Protein AF-A0A9N9K1Z2-F1 (afdb_monomer_lite)

Structure (mmCIF, N/CA/C/O backbone):
data_AF-A0A9N9K1Z2-F1
#
_entry.id   AF-A0A9N9K1Z2-F1
#
loop_
_atom_site.group_PDB
_atom_site.id
_atom_site.type_symbol
_atom_site.label_atom_id
_atom_site.label_alt_id
_atom_site.label_comp_id
_atom_site.label_asym_id
_atom_site.label_entity_id
_atom_site.label_seq_id
_atom_site.pdbx_PDB_ins_code
_atom_site.Cartn_x
_atom_site.Cartn_y
_atom_site.Cartn_z
_atom_site.occupancy
_atom_site.B_iso_or_equiv
_atom_site.auth_seq_id
_atom_site.auth_comp_id
_atom_site.auth_asym_id
_atom_site.auth_atom_id
_atom_site.pdbx_PDB_model_num
ATOM 1 N N . ALA A 1 1 ? -32.985 -27.090 -16.280 1.00 47.75 1 ALA A N 1
ATOM 2 C CA . ALA A 1 1 ? -31.608 -26.896 -15.787 1.00 47.75 1 ALA A CA 1
ATOM 3 C C . ALA A 1 1 ? -30.986 -25.733 -16.549 1.00 47.75 1 ALA A C 1
ATOM 5 O O . ALA A 1 1 ? -30.888 -25.830 -17.760 1.00 47.75 1 ALA A O 1
ATOM 6 N N . LEU A 1 2 ? -30.654 -24.627 -15.875 1.00 39.84 2 LEU A N 1
ATOM 7 C CA . LEU A 1 2 ? -29.981 -23.457 -16.466 1.00 39.84 2 LEU A CA 1
ATOM 8 C C . LEU A 1 2 ? -28.991 -22.876 -15.443 1.00 39.84 2 LEU A C 1
ATOM 10 O O . LEU A 1 2 ? -29.049 -21.709 -15.075 1.00 39.84 2 LEU A O 1
ATOM 14 N N . LEU A 1 3 ? -28.119 -23.741 -14.924 1.00 52.19 3 LEU A N 1
ATOM 15 C CA . LEU A 1 3 ? -27.112 -23.407 -13.910 1.00 52.19 3 LEU A CA 1
ATOM 16 C C . LEU A 1 3 ? -25.747 -23.067 -14.545 1.00 52.19 3 LEU A C 1
ATOM 18 O O . LEU A 1 3 ? -24.727 -23.096 -13.867 1.00 52.19 3 LEU A O 1
ATOM 22 N N . GLU A 1 4 ? -25.712 -22.754 -15.846 1.00 48.59 4 GLU A N 1
ATOM 23 C CA . GLU A 1 4 ? -24.462 -22.720 -16.624 1.00 48.59 4 GLU A CA 1
ATOM 24 C C . GLU A 1 4 ? -24.029 -21.321 -17.108 1.00 48.59 4 GLU A C 1
ATOM 26 O O . GLU A 1 4 ? -22.898 -21.153 -17.549 1.00 48.59 4 GLU A O 1
ATOM 31 N N . SER A 1 5 ? -24.851 -20.273 -16.961 1.00 48.00 5 SER A N 1
ATOM 32 C CA . SER A 1 5 ? -24.510 -18.921 -17.455 1.00 48.00 5 SER A CA 1
ATOM 33 C C . SER A 1 5 ? -23.972 -17.941 -16.400 1.00 48.00 5 SER A C 1
ATOM 35 O O . SER A 1 5 ? -23.620 -16.811 -16.732 1.00 48.00 5 SER A O 1
ATOM 37 N N . LEU A 1 6 ? -23.821 -18.353 -15.136 1.00 44.78 6 LEU A N 1
ATOM 38 C CA . LEU A 1 6 ? -23.265 -17.513 -14.057 1.00 44.78 6 LEU A CA 1
ATOM 39 C C . LEU A 1 6 ? -21.738 -17.642 -13.897 1.00 44.78 6 LEU A C 1
ATOM 41 O O . LEU A 1 6 ? -21.186 -17.379 -12.830 1.00 44.78 6 LEU A O 1
ATOM 45 N N . LYS A 1 7 ? -21.023 -18.041 -14.951 1.00 48.66 7 LYS A N 1
ATOM 46 C CA . LYS A 1 7 ? -19.579 -18.297 -14.908 1.00 48.66 7 LYS A CA 1
ATOM 47 C C . LYS A 1 7 ? -18.825 -17.333 -15.824 1.00 48.66 7 LYS A C 1
ATOM 49 O O . LYS A 1 7 ? -18.362 -17.759 -16.863 1.00 48.66 7 LYS A O 1
ATOM 54 N N . VAL A 1 8 ? -18.753 -16.046 -15.448 1.00 45.12 8 VAL A N 1
ATOM 55 C CA . VAL A 1 8 ? -17.712 -15.028 -15.801 1.00 45.12 8 VAL A CA 1
ATOM 56 C C . VAL A 1 8 ? -18.070 -13.683 -15.122 1.00 45.12 8 VAL A C 1
ATOM 58 O O . VAL A 1 8 ? -18.034 -12.603 -15.687 1.00 45.12 8 VAL A O 1
ATOM 61 N N . ASN A 1 9 ? -18.445 -13.717 -13.842 1.00 43.91 9 ASN A N 1
ATOM 62 C CA . ASN A 1 9 ? -18.451 -12.511 -12.997 1.00 43.91 9 ASN A CA 1
ATOM 63 C C . ASN A 1 9 ? -17.665 -12.741 -11.706 1.00 43.91 9 ASN A C 1
ATOM 65 O O . ASN A 1 9 ? -17.913 -12.109 -10.686 1.00 43.91 9 ASN A O 1
ATOM 69 N N . GLN A 1 10 ? -16.632 -13.585 -11.774 1.00 46.53 10 GLN A N 1
ATOM 70 C CA . GLN A 1 10 ? -15.523 -13.515 -10.828 1.00 46.53 10 GLN A CA 1
ATOM 71 C C . GLN A 1 10 ? -14.661 -12.287 -11.166 1.00 46.53 10 GLN A C 1
ATOM 73 O O . GLN A 1 10 ? -13.465 -12.391 -11.417 1.00 46.53 10 GLN A O 1
ATOM 78 N N . LYS A 1 11 ? -15.262 -11.088 -11.156 1.00 48.69 11 LYS A N 1
ATOM 79 C CA . LYS A 1 11 ? -14.544 -9.914 -10.662 1.00 48.69 11 LYS A CA 1
ATOM 80 C C . LYS A 1 11 ? -14.366 -10.199 -9.182 1.00 48.69 11 LYS A C 1
ATOM 82 O O . LYS A 1 11 ? -15.163 -9.745 -8.364 1.00 48.69 11 LYS A O 1
ATOM 87 N N . ASP A 1 12 ? -13.394 -11.058 -8.876 1.00 49.00 12 ASP A N 1
ATOM 88 C CA . ASP A 1 12 ? -12.917 -11.257 -7.521 1.00 49.00 12 ASP A CA 1
ATOM 89 C C . ASP A 1 12 ? -12.791 -9.860 -6.939 1.00 49.00 12 ASP A C 1
ATOM 91 O O . ASP A 1 12 ? -12.221 -8.984 -7.600 1.00 49.00 12 ASP A O 1
ATOM 95 N N . LEU A 1 13 ? -13.478 -9.634 -5.820 1.00 49.66 13 LEU A N 1
ATOM 96 C CA . LEU A 1 13 ? -13.613 -8.364 -5.123 1.00 49.66 13 LEU A CA 1
ATOM 97 C C . LEU A 1 13 ? -12.212 -7.837 -4.805 1.00 49.66 13 LEU A C 1
ATOM 99 O O . LEU A 1 13 ? -11.723 -7.938 -3.681 1.00 49.66 13 LEU A O 1
ATOM 103 N N . THR A 1 14 ? -11.545 -7.277 -5.810 1.00 55.91 14 THR A N 1
ATOM 104 C CA . THR A 1 14 ? -10.238 -6.658 -5.712 1.00 55.91 14 THR A CA 1
ATOM 105 C C . THR A 1 14 ? -10.545 -5.360 -5.016 1.00 55.91 14 THR A C 1
ATOM 107 O O . THR A 1 14 ? -10.914 -4.355 -5.626 1.00 55.91 14 THR A O 1
ATOM 110 N N . LYS A 1 15 ? -10.562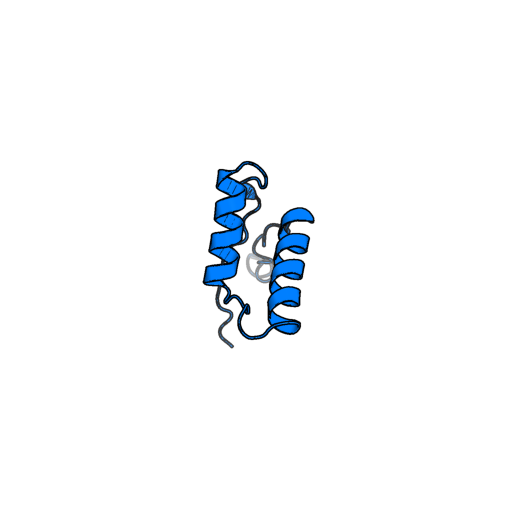 -5.463 -3.689 1.00 63.19 15 LYS A N 1
ATOM 111 C CA . LYS A 1 15 ? -10.950 -4.417 -2.764 1.00 63.19 15 LYS A CA 1
ATOM 112 C C . LYS A 1 15 ? -10.309 -3.126 -3.239 1.00 63.19 15 LYS A C 1
ATOM 114 O O . LYS A 1 15 ? -9.092 -3.058 -3.423 1.00 63.19 15 LYS A O 1
ATOM 119 N N . ARG A 1 16 ? -11.154 -2.144 -3.555 1.00 69.62 16 ARG A N 1
ATOM 120 C CA . ARG A 1 16 ? -10.719 -0.924 -4.229 1.00 69.62 16 ARG A CA 1
ATOM 121 C C . ARG A 1 16 ? -9.622 -0.277 -3.389 1.00 69.62 16 ARG A C 1
ATOM 123 O O . ARG A 1 16 ? -9.866 0.096 -2.245 1.00 69.62 16 ARG A O 1
ATOM 130 N N . ILE A 1 17 ? -8.423 -0.145 -3.958 1.00 79.25 17 ILE A N 1
ATOM 131 C CA . ILE A 1 17 ? -7.303 0.511 -3.279 1.00 79.25 17 ILE A CA 1
ATOM 132 C C . ILE A 1 17 ? -7.731 1.940 -2.937 1.00 79.25 17 ILE A C 1
ATOM 134 O O . ILE A 1 17 ? -8.206 2.685 -3.802 1.00 79.25 17 ILE A O 1
ATOM 138 N N . THR A 1 18 ? -7.568 2.333 -1.676 1.00 85.31 18 THR A N 1
ATOM 139 C CA . THR A 1 18 ? -7.936 3.682 -1.244 1.00 85.31 18 THR A CA 1
ATOM 140 C C . THR A 1 18 ? -7.019 4.732 -1.856 1.00 85.31 18 THR A 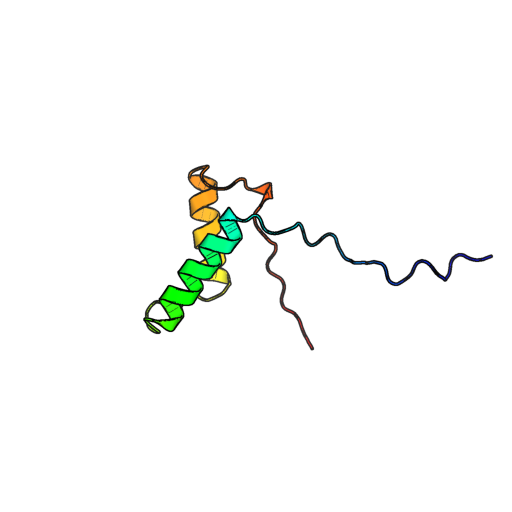C 1
ATOM 142 O O . THR A 1 18 ? -5.864 4.474 -2.203 1.00 85.31 18 THR A O 1
ATOM 145 N N . LYS A 1 19 ? -7.514 5.971 -1.948 1.00 86.75 19 LYS A N 1
ATOM 146 C CA . LYS A 1 19 ? -6.735 7.103 -2.474 1.00 86.75 19 LYS A CA 1
ATOM 147 C C . LYS A 1 19 ? -5.413 7.299 -1.718 1.00 86.75 19 LYS A C 1
ATOM 149 O O . LYS A 1 19 ? -4.413 7.652 -2.337 1.00 86.75 19 LYS A O 1
ATOM 154 N N . GLN A 1 20 ? -5.404 7.031 -0.411 1.00 86.50 20 GLN A N 1
ATOM 155 C CA . GLN A 1 20 ? -4.221 7.150 0.445 1.00 86.50 20 GLN A CA 1
ATOM 156 C C . GLN A 1 20 ? -3.145 6.123 0.079 1.00 86.50 20 GLN A C 1
ATOM 158 O O . GLN A 1 20 ? -2.004 6.492 -0.198 1.00 86.50 20 GLN A O 1
ATOM 163 N N . VAL A 1 21 ? -3.528 4.847 -0.011 1.00 86.62 21 VAL A N 1
ATOM 164 C CA . VAL A 1 21 ? -2.618 3.755 -0.380 1.00 86.62 21 VAL A CA 1
ATOM 165 C C . VAL A 1 21 ? -2.123 3.921 -1.820 1.00 86.62 21 VAL A C 1
ATOM 167 O O . VAL A 1 21 ? -0.936 3.763 -2.091 1.00 86.62 21 VAL A O 1
ATOM 170 N N . LYS A 1 22 ? -2.997 4.346 -2.743 1.00 88.94 22 LYS A N 1
ATOM 171 C CA . LYS A 1 22 ? -2.603 4.658 -4.124 1.00 88.94 22 LYS A CA 1
ATOM 172 C C . LYS A 1 22 ? -1.549 5.766 -4.176 1.00 88.94 22 LYS A C 1
ATOM 174 O O . LYS A 1 22 ? -0.525 5.591 -4.826 1.00 88.94 22 LYS A O 1
ATOM 179 N N . LYS A 1 23 ? -1.779 6.886 -3.475 1.00 91.06 23 LYS A N 1
ATOM 180 C CA . LYS A 1 23 ? -0.828 8.009 -3.417 1.00 91.06 23 LYS A CA 1
ATOM 181 C C . LYS A 1 23 ? 0.534 7.544 -2.906 1.00 91.06 23 LYS A C 1
ATOM 183 O O . LYS A 1 23 ? 1.554 7.931 -3.463 1.00 91.06 23 LYS A O 1
ATOM 188 N N . LEU A 1 24 ? 0.539 6.682 -1.892 1.00 91.25 24 LEU A N 1
ATOM 189 C CA . LEU A 1 24 ? 1.760 6.128 -1.329 1.00 91.25 24 LEU A CA 1
ATOM 190 C C . LEU A 1 24 ? 2.564 5.308 -2.341 1.00 91.25 24 LEU A C 1
ATOM 192 O O . LEU A 1 24 ? 3.751 5.572 -2.525 1.00 91.25 24 LEU A O 1
ATOM 196 N N . PHE A 1 25 ? 1.920 4.359 -3.024 1.00 91.12 25 PHE A N 1
ATOM 197 C CA . PHE A 1 25 ? 2.595 3.570 -4.053 1.00 91.12 25 PHE A CA 1
ATOM 198 C C . PHE A 1 25 ? 3.112 4.438 -5.192 1.00 91.12 25 PHE A C 1
ATOM 200 O O . PHE A 1 25 ? 4.227 4.226 -5.657 1.00 91.12 25 PHE A O 1
ATOM 207 N N . THR A 1 26 ? 2.341 5.444 -5.610 1.00 92.75 26 THR A N 1
ATOM 208 C CA . THR A 1 26 ? 2.783 6.403 -6.625 1.00 92.75 26 THR A CA 1
ATOM 209 C C . THR A 1 26 ? 4.037 7.152 -6.178 1.00 92.75 26 THR A C 1
ATOM 211 O O . THR A 1 26 ? 4.977 7.269 -6.956 1.00 92.75 26 THR A O 1
ATOM 214 N N . THR A 1 27 ? 4.103 7.611 -4.924 1.00 93.81 27 THR A N 1
ATOM 215 C CA . THR A 1 27 ? 5.307 8.259 -4.385 1.00 93.81 27 THR A CA 1
ATOM 216 C C . THR A 1 27 ? 6.512 7.317 -4.396 1.00 93.81 27 THR A C 1
ATOM 218 O O . THR A 1 27 ? 7.567 7.702 -4.890 1.00 93.81 27 THR A O 1
ATOM 221 N N . MET A 1 28 ? 6.364 6.079 -3.916 1.00 93.06 28 MET A N 1
ATOM 222 C CA . MET A 1 28 ? 7.445 5.079 -3.920 1.00 93.06 28 MET A CA 1
ATOM 223 C C . MET A 1 28 ? 7.925 4.752 -5.334 1.00 93.06 28 MET A C 1
ATOM 225 O O . MET A 1 28 ? 9.125 4.639 -5.579 1.00 93.06 28 MET A O 1
ATOM 229 N N . PHE A 1 29 ? 6.986 4.640 -6.273 1.00 92.94 29 PHE A N 1
ATOM 230 C CA . PHE A 1 29 ? 7.291 4.411 -7.675 1.00 92.94 29 PHE A CA 1
ATOM 231 C C . PHE A 1 29 ? 8.092 5.578 -8.255 1.00 92.94 29 PHE A C 1
ATOM 233 O O . PHE A 1 29 ? 9.171 5.359 -8.794 1.00 92.94 29 PHE A O 1
ATOM 240 N N . HIS A 1 30 ? 7.631 6.820 -8.072 1.00 95.38 30 HIS A N 1
ATOM 241 C CA . HIS A 1 30 ? 8.354 8.001 -8.547 1.00 95.38 30 HIS A CA 1
ATOM 242 C C . HIS A 1 30 ? 9.749 8.130 -7.928 1.00 95.38 30 HIS A C 1
ATOM 244 O O . HIS A 1 30 ? 10.682 8.462 -8.649 1.00 95.38 30 HIS A O 1
ATOM 250 N N . ILE A 1 31 ? 9.927 7.806 -6.642 1.00 94.38 31 ILE A N 1
ATOM 251 C CA . ILE A 1 31 ? 11.255 7.775 -6.006 1.00 94.38 31 ILE A CA 1
ATOM 252 C C . ILE A 1 31 ? 12.187 6.812 -6.750 1.00 94.38 31 ILE A C 1
ATOM 254 O O . ILE A 1 31 ? 13.317 7.181 -7.056 1.00 94.38 31 ILE A O 1
ATOM 258 N N . GLY A 1 32 ? 11.707 5.612 -7.087 1.00 92.88 32 GLY A N 1
ATOM 259 C CA . GLY A 1 32 ? 12.485 4.626 -7.837 1.00 92.88 32 GLY A CA 1
ATOM 260 C C . GLY A 1 32 ? 12.765 5.011 -9.294 1.00 92.88 32 GLY A C 1
ATOM 261 O O . GLY A 1 32 ? 13.772 4.573 -9.846 1.00 92.88 32 GLY A O 1
ATOM 262 N N . ILE A 1 33 ? 11.897 5.819 -9.913 1.00 93.00 33 ILE A N 1
ATOM 263 C CA . ILE A 1 33 ? 12.112 6.368 -11.262 1.00 93.00 33 ILE A CA 1
ATOM 264 C C . ILE A 1 33 ? 13.147 7.497 -11.231 1.00 93.00 33 ILE A C 1
ATOM 266 O O . ILE A 1 33 ? 14.063 7.500 -12.048 1.00 93.00 33 ILE A O 1
ATOM 270 N N . THR A 1 34 ? 13.042 8.424 -10.275 1.00 95.44 34 THR A N 1
ATOM 271 C CA . THR A 1 34 ? 13.987 9.542 -10.122 1.00 95.44 34 THR A CA 1
ATOM 272 C C . THR A 1 34 ? 15.354 9.067 -9.630 1.00 95.44 34 THR A C 1
ATOM 274 O O . THR A 1 34 ? 16.380 9.617 -10.021 1.00 95.44 34 THR A O 1
ATOM 277 N N . ASN A 1 35 ? 15.390 8.045 -8.771 1.00 93.75 35 ASN A N 1
ATOM 278 C CA . ASN A 1 35 ? 16.616 7.464 -8.246 1.00 93.75 35 ASN A CA 1
ATOM 279 C C . ASN A 1 35 ? 16.525 5.935 -8.221 1.00 93.75 35 ASN A C 1
ATOM 281 O O . ASN A 1 35 ? 15.949 5.332 -7.312 1.00 93.75 35 ASN A O 1
ATOM 285 N N . SER A 1 36 ? 17.180 5.301 -9.192 1.00 91.88 36 SER A N 1
ATOM 286 C CA . SER A 1 36 ? 17.194 3.845 -9.342 1.00 91.88 36 SER A CA 1
ATOM 287 C C . SER A 1 36 ? 17.773 3.103 -8.133 1.00 91.88 36 SER A C 1
ATOM 289 O O . SER A 1 36 ? 17.365 1.973 -7.874 1.00 91.88 36 SER A O 1
ATOM 291 N N . ARG A 1 37 ? 18.659 3.733 -7.344 1.00 93.19 37 ARG A N 1
ATOM 292 C CA . ARG A 1 37 ? 19.221 3.143 -6.112 1.00 93.19 37 ARG A CA 1
ATOM 293 C C . ARG A 1 37 ? 18.197 3.045 -4.983 1.00 93.19 37 ARG A C 1
ATOM 295 O O . ARG A 1 37 ? 18.375 2.245 -4.074 1.00 93.19 37 ARG A O 1
ATOM 302 N N . LEU A 1 38 ? 17.139 3.854 -5.038 1.00 92.81 38 LEU A N 1
ATOM 303 C CA . LEU A 1 38 ? 16.041 3.861 -4.069 1.00 92.81 38 LEU A CA 1
ATOM 304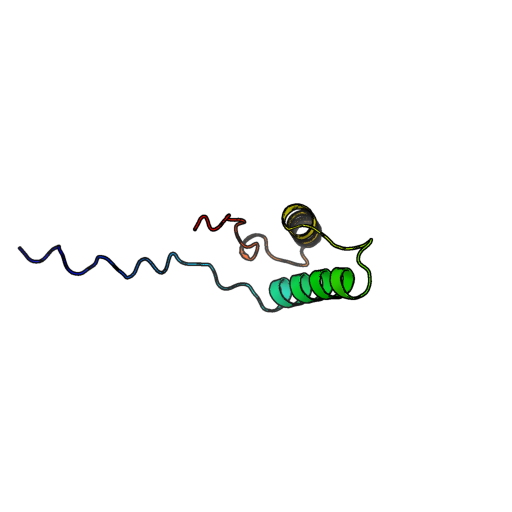 C C . LEU A 1 38 ? 14.817 3.081 -4.570 1.00 92.81 38 LEU A C 1
ATOM 306 O O . LEU A 1 38 ? 13.757 3.121 -3.945 1.00 92.81 38 LEU A O 1
ATOM 310 N N . LYS A 1 39 ? 14.933 2.385 -5.708 1.00 94.31 39 LYS A N 1
ATOM 311 C CA . LYS A 1 39 ? 13.834 1.619 -6.289 1.00 94.31 39 LYS A CA 1
ATOM 312 C C . LYS A 1 39 ? 13.428 0.477 -5.360 1.00 94.31 39 LYS A C 1
ATOM 314 O O . LYS A 1 39 ? 14.189 -0.456 -5.119 1.00 94.31 39 LYS A O 1
ATOM 319 N N . MET A 1 40 ? 12.187 0.532 -4.891 1.00 93.00 40 MET A N 1
ATOM 320 C CA . MET A 1 40 ? 11.591 -0.507 -4.057 1.00 93.00 40 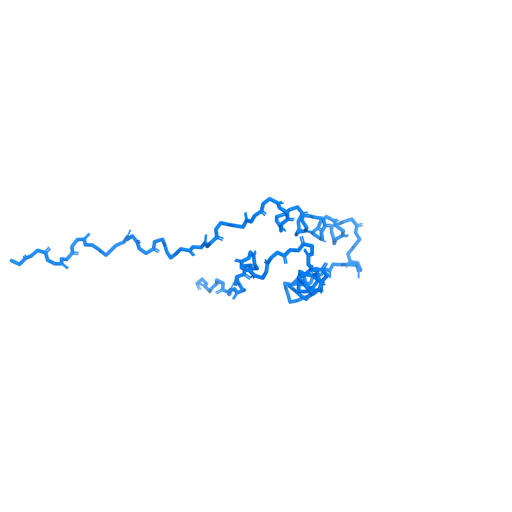MET A CA 1
ATOM 321 C C . MET A 1 40 ? 10.970 -1.598 -4.934 1.00 93.00 40 MET A C 1
ATOM 323 O O . MET A 1 40 ? 10.300 -1.307 -5.927 1.00 93.00 40 MET A O 1
ATOM 327 N N . ASN A 1 41 ? 11.176 -2.862 -4.565 1.00 90.88 41 ASN A N 1
ATOM 328 C CA . ASN A 1 41 ? 10.412 -3.972 -5.134 1.00 90.88 41 ASN A CA 1
ATOM 329 C C . ASN A 1 41 ? 9.031 -4.077 -4.455 1.00 90.88 41 ASN A C 1
ATOM 331 O O . ASN A 1 41 ? 8.771 -3.412 -3.452 1.00 90.88 41 ASN A O 1
ATOM 335 N N . VAL A 1 42 ? 8.149 -4.937 -4.971 1.00 87.38 42 VAL A N 1
ATOM 336 C CA . VAL A 1 42 ? 6.773 -5.067 -4.457 1.00 87.38 42 VAL A CA 1
ATOM 337 C C . VAL A 1 42 ? 6.713 -5.453 -2.971 1.00 87.38 42 VAL A C 1
ATOM 339 O O . VAL A 1 42 ? 5.842 -4.976 -2.246 1.00 87.38 42 VAL A O 1
ATOM 342 N N . ASN A 1 43 ? 7.659 -6.265 -2.495 1.00 89.88 43 ASN A N 1
ATOM 343 C CA . ASN A 1 43 ? 7.724 -6.698 -1.103 1.00 89.88 43 ASN A CA 1
ATOM 344 C C . ASN A 1 43 ? 8.182 -5.554 -0.186 1.00 89.88 43 ASN A C 1
ATOM 346 O O . ASN A 1 43 ? 7.608 -5.346 0.880 1.00 89.88 43 ASN A O 1
ATOM 350 N N . 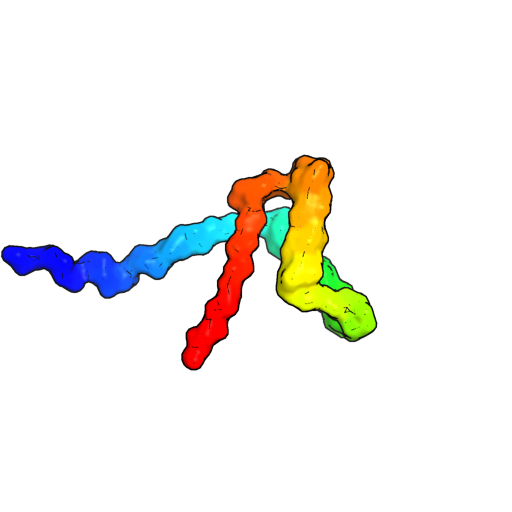GLU A 1 44 ? 9.166 -4.766 -0.624 1.00 91.56 44 GLU A N 1
ATOM 351 C CA . GLU A 1 44 ? 9.625 -3.570 0.090 1.00 91.56 44 GLU A CA 1
ATOM 352 C C . GLU A 1 44 ? 8.533 -2.492 0.133 1.00 91.56 44 GLU A C 1
ATOM 354 O O . GLU A 1 44 ? 8.242 -1.952 1.199 1.00 91.56 44 GLU A O 1
ATOM 359 N N . MET A 1 45 ? 7.835 -2.253 -0.985 1.00 90.94 45 MET A N 1
ATOM 360 C CA . MET A 1 45 ? 6.681 -1.345 -1.018 1.00 90.94 45 MET A CA 1
ATOM 361 C C . MET A 1 45 ? 5.583 -1.801 -0.047 1.00 90.94 45 MET A C 1
ATOM 363 O O . MET A 1 45 ? 4.998 -0.984 0.661 1.00 90.94 45 MET A O 1
ATOM 367 N N . HIS A 1 46 ? 5.315 -3.107 0.032 1.00 89.50 46 HIS A N 1
ATOM 368 C CA . HIS A 1 46 ? 4.324 -3.653 0.955 1.00 89.50 46 HIS A CA 1
ATOM 369 C C . HIS A 1 46 ? 4.734 -3.500 2.428 1.00 89.50 46 HIS A C 1
ATOM 371 O O . HIS A 1 46 ? 3.905 -3.124 3.257 1.00 89.50 46 HIS A O 1
ATOM 377 N N . LYS A 1 47 ? 6.012 -3.711 2.771 1.00 91.12 47 LYS A N 1
ATOM 378 C CA . LYS A 1 47 ? 6.526 -3.457 4.129 1.00 91.12 47 LYS A CA 1
ATOM 379 C C . LYS A 1 47 ? 6.342 -2.001 4.550 1.00 91.12 47 LYS A C 1
ATOM 381 O O . LYS A 1 47 ? 5.969 -1.736 5.690 1.00 91.12 47 LYS A O 1
ATOM 386 N N . GLU A 1 48 ? 6.561 -1.056 3.643 1.00 90.44 48 GLU A N 1
ATOM 387 C CA . GLU A 1 48 ? 6.360 0.363 3.939 1.00 90.44 48 GLU A CA 1
ATOM 388 C C . GLU A 1 48 ? 4.878 0.711 4.161 1.00 90.44 48 GLU A C 1
ATOM 390 O O . GLU A 1 48 ? 4.555 1.517 5.035 1.00 90.44 48 GLU A O 1
ATOM 395 N N . VAL A 1 49 ? 3.958 0.066 3.432 1.00 89.31 49 VAL A N 1
ATOM 396 C CA . VAL A 1 49 ? 2.514 0.164 3.715 1.00 89.31 49 VAL A CA 1
ATOM 397 C C . VAL A 1 49 ? 2.203 -0.393 5.106 1.00 89.31 49 VAL A C 1
ATOM 399 O O . VAL A 1 49 ? 1.495 0.257 5.872 1.00 89.31 49 VAL A O 1
ATOM 402 N N . LEU A 1 50 ? 2.766 -1.552 5.467 1.00 89.50 50 LEU A N 1
ATOM 403 C CA . LEU A 1 50 ? 2.572 -2.164 6.786 1.00 89.50 50 LEU A CA 1
ATOM 404 C C . LEU A 1 50 ? 3.068 -1.265 7.924 1.00 89.50 50 LEU A C 1
ATOM 406 O O . LEU A 1 50 ? 2.366 -1.115 8.920 1.00 89.50 50 LEU A O 1
ATOM 410 N N . LYS A 1 51 ? 4.218 -0.598 7.766 1.00 90.81 51 LYS A N 1
ATOM 411 C CA . LYS A 1 51 ? 4.710 0.371 8.762 1.00 90.81 51 LYS A CA 1
ATOM 412 C C . LYS A 1 51 ? 3.718 1.506 9.009 1.00 90.81 51 LYS A C 1
ATOM 414 O O . LYS A 1 51 ? 3.574 1.947 10.143 1.00 90.81 51 LYS A O 1
ATOM 419 N N . LYS A 1 52 ? 3.033 1.980 7.968 1.00 87.75 52 LYS A N 1
ATOM 420 C CA . LYS A 1 52 ? 2.014 3.035 8.096 1.00 87.75 52 LYS A CA 1
ATOM 421 C C . LYS A 1 52 ? 0.715 2.540 8.712 1.00 87.75 52 LYS A C 1
ATOM 423 O O . LYS A 1 52 ? 0.019 3.307 9.363 1.00 87.75 52 LYS A O 1
ATOM 428 N N . VAL A 1 53 ? 0.418 1.253 8.564 1.00 87.12 53 VAL A N 1
ATOM 429 C CA . VAL A 1 53 ? -0.687 0.606 9.279 1.00 87.12 53 VAL A CA 1
ATOM 430 C C . VAL A 1 53 ? -0.376 0.514 10.769 1.00 87.12 53 VAL A C 1
ATOM 432 O O . VAL A 1 53 ? -1.230 0.837 11.585 1.00 87.12 53 VAL A O 1
ATOM 435 N N . SER A 1 54 ? 0.859 0.155 11.135 1.00 85.62 54 SER A N 1
ATOM 436 C CA . SER A 1 54 ? 1.310 0.153 12.534 1.00 85.62 54 SER A CA 1
ATOM 437 C C . SER A 1 54 ? 1.280 1.536 13.188 1.00 85.62 54 SER A C 1
ATOM 439 O O . SER A 1 54 ? 1.206 1.621 14.406 1.00 85.62 54 SER A O 1
ATOM 441 N N . LYS A 1 55 ? 1.340 2.607 12.391 1.00 88.88 55 LYS A N 1
ATOM 442 C CA . LYS A 1 55 ? 1.213 4.001 12.840 1.00 88.88 55 LYS A CA 1
ATOM 443 C C . LYS A 1 55 ? -0.227 4.529 12.796 1.00 88.88 55 LYS A C 1
ATOM 445 O O . LYS A 1 55 ? -0.426 5.725 12.956 1.00 88.88 55 LYS A O 1
ATOM 450 N N . GLU A 1 56 ? -1.200 3.667 12.497 1.00 83.69 56 GLU A N 1
ATOM 451 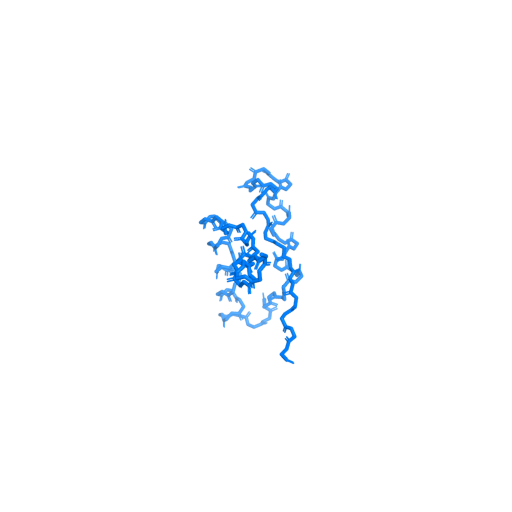C CA . GLU A 1 56 ? -2.621 4.011 12.323 1.00 83.69 56 GLU A CA 1
ATOM 452 C C . GLU A 1 56 ? -2.903 5.055 11.219 1.00 83.69 56 GLU A C 1
ATOM 454 O O . GLU A 1 56 ? -4.024 5.533 11.071 1.00 83.69 56 GLU A O 1
ATOM 459 N N . GLU A 1 57 ? -1.923 5.353 10.357 1.00 85.50 57 GLU A N 1
ATOM 460 C CA . GLU A 1 57 ? -2.092 6.244 9.199 1.00 85.50 57 GLU A CA 1
ATOM 461 C C . GLU A 1 57 ? -2.926 5.576 8.089 1.00 85.50 57 GLU A C 1
ATOM 463 O O . GLU A 1 57 ? -3.511 6.241 7.232 1.00 85.50 57 GLU A O 1
ATOM 468 N N . ILE A 1 58 ? -2.958 4.239 8.069 1.00 85.50 58 ILE A N 1
ATOM 469 C CA . ILE A 1 58 ? -3.680 3.428 7.085 1.00 85.50 58 ILE A CA 1
ATOM 470 C C . ILE A 1 58 ? -4.407 2.299 7.816 1.00 85.50 58 ILE A C 1
ATOM 472 O O . ILE A 1 58 ? -3.786 1.504 8.513 1.00 85.50 58 ILE A O 1
ATOM 476 N N . PHE A 1 59 ? -5.715 2.150 7.600 1.00 83.56 59 PHE A N 1
ATOM 477 C CA . PHE A 1 59 ? -6.422 0.984 8.136 1.00 83.56 59 PHE A CA 1
ATOM 478 C C . PHE A 1 59 ? -5.928 -0.303 7.476 1.00 83.56 59 PHE A C 1
ATOM 480 O O . PHE A 1 59 ? -5.835 -0.387 6.249 1.00 83.56 59 PHE A O 1
ATOM 487 N N . LYS A 1 60 ? -5.710 -1.336 8.293 1.00 79.75 60 LYS A N 1
ATOM 488 C CA . LYS A 1 60 ? -5.294 -2.679 7.859 1.00 79.75 60 LYS A CA 1
ATOM 489 C C . LYS A 1 60 ? -6.175 -3.253 6.745 1.00 79.75 60 LYS A C 1
ATOM 491 O O . LYS A 1 60 ? -5.696 -3.947 5.856 1.00 79.75 60 LYS A O 1
ATOM 496 N N . ASP A 1 61 ? -7.453 -2.900 6.768 1.00 80.88 61 ASP A N 1
ATOM 497 C CA . ASP A 1 61 ? -8.460 -3.353 5.815 1.00 80.88 61 ASP A CA 1
ATOM 498 C C . ASP A 1 61 ? -8.250 -2.815 4.383 1.00 80.88 61 ASP A C 1
ATOM 500 O O . ASP A 1 61 ? -8.795 -3.365 3.424 1.00 80.88 61 ASP A O 1
ATOM 504 N N . ASN A 1 62 ? -7.427 -1.768 4.245 1.00 79.94 62 ASN A N 1
ATOM 505 C CA . ASN A 1 62 ? -7.076 -1.110 2.987 1.00 79.94 62 ASN A CA 1
ATOM 506 C C . ASN A 1 62 ? -5.756 -1.602 2.378 1.00 79.94 62 ASN A C 1
ATOM 508 O O . ASN A 1 62 ? -5.334 -1.067 1.350 1.00 79.94 62 ASN A O 1
ATOM 512 N N . ILE A 1 63 ? -5.086 -2.579 2.998 1.00 82.06 63 ILE A N 1
ATOM 513 C CA . ILE A 1 63 ? -3.858 -3.160 2.452 1.00 82.06 63 ILE A CA 1
ATOM 514 C C . ILE A 1 63 ? -4.235 -4.088 1.288 1.00 82.06 63 ILE A C 1
ATOM 516 O O . ILE A 1 63 ? -4.977 -5.054 1.491 1.00 82.06 63 ILE A O 1
ATOM 520 N N . PRO A 1 64 ? -3.745 -3.832 0.064 1.00 79.88 64 PRO A N 1
ATOM 521 C CA . PRO A 1 64 ? -3.995 -4.722 -1.055 1.00 79.88 64 PRO A CA 1
ATOM 522 C C . PRO A 1 64 ? -3.202 -6.019 -0.910 1.00 79.88 64 PRO A C 1
ATOM 524 O O . PRO A 1 64 ? -2.061 -6.024 -0.448 1.00 79.88 64 PRO A O 1
ATOM 527 N N . LYS A 1 65 ? -3.804 -7.120 -1.362 1.00 81.62 65 LYS A N 1
ATOM 528 C CA . LYS A 1 65 ? -3.115 -8.406 -1.474 1.00 81.62 65 LYS A CA 1
ATOM 529 C C . LYS A 1 65 ? -2.033 -8.320 -2.553 1.00 81.62 65 LYS A C 1
ATOM 531 O O . LYS A 1 65 ? -2.267 -7.757 -3.621 1.00 81.62 65 LYS A O 1
ATOM 536 N N . ILE A 1 66 ? -0.874 -8.915 -2.284 1.00 80.12 66 ILE A N 1
ATOM 537 C CA . ILE A 1 66 ? 0.142 -9.154 -3.311 1.00 80.12 66 ILE A CA 1
ATOM 538 C C . ILE A 1 66 ? -0.253 -10.425 -4.058 1.00 80.12 66 ILE A C 1
ATOM 540 O O . ILE A 1 66 ? -0.534 -11.455 -3.446 1.00 80.12 66 ILE A O 1
ATOM 544 N N . SER A 1 67 ? -0.287 -10.368 -5.381 1.00 76.12 67 SER A N 1
ATOM 545 C CA . SER A 1 67 ? -0.474 -11.546 -6.221 1.00 76.12 67 SER A CA 1
ATOM 546 C C . SER A 1 67 ? 0.371 -11.396 -7.475 1.00 76.12 67 SER A C 1
ATOM 548 O O . SER A 1 67 ? 0.484 -10.301 -8.027 1.00 76.12 67 SER A O 1
ATOM 550 N N . THR A 1 68 ? 0.990 -12.494 -7.891 1.00 77.94 68 THR A N 1
ATOM 551 C CA . THR A 1 68 ? 1.742 -12.564 -9.142 1.00 77.94 68 THR A CA 1
ATOM 552 C C . THR A 1 68 ? 0.768 -12.936 -10.245 1.00 77.94 68 THR A C 1
ATOM 554 O O . THR A 1 68 ? 0.035 -13.913 -10.109 1.00 77.94 68 THR A O 1
ATOM 557 N N . ILE A 1 69 ? 0.743 -12.159 -11.324 1.00 77.81 69 ILE A N 1
ATOM 558 C CA . ILE A 1 69 ? -0.010 -12.526 -12.522 1.00 77.81 69 ILE A CA 1
ATOM 559 C C . ILE A 1 69 ? 0.930 -13.374 -13.376 1.00 77.81 69 ILE A C 1
ATOM 561 O O . ILE A 1 69 ? 1.917 -12.859 -13.900 1.00 77.81 69 ILE A O 1
ATOM 565 N N . THR A 1 70 ? 0.660 -14.672 -13.459 1.00 73.62 70 THR A N 1
ATOM 566 C CA . THR A 1 70 ? 1.329 -15.569 -14.407 1.00 73.62 70 THR A CA 1
ATOM 567 C C . THR A 1 70 ? 0.580 -15.491 -15.738 1.00 73.62 70 THR A C 1
ATOM 569 O O . THR A 1 70 ? -0.650 -15.527 -15.730 1.00 73.62 70 THR A O 1
ATOM 572 N N . ASN A 1 71 ? 1.308 -15.318 -16.845 1.00 61.75 71 ASN A N 1
ATOM 573 C CA . ASN A 1 71 ? 0.759 -15.283 -18.206 1.00 61.75 71 ASN A CA 1
ATOM 574 C C . ASN A 1 71 ? 0.789 -16.677 -18.833 1.00 61.75 71 ASN A C 1
ATOM 576 O O . ASN A 1 71 ? 1.816 -17.360 -18.616 1.00 61.75 71 ASN A O 1
#

Foldseek 3Di:
DPPPPPPDPPPVCQPDQDPVLVVLVVVQCVCCVVPVVSNDDPVRSLVVVVVCCVVVVDPPVNRGDDDDDDD

Sequence (71 aa):
ALLESLKVNQKDLTKRITKQVKKLFTTMFHIGITNSRLKMNVNEMHKEVLKKVSKEEIFKDNIPKISTITN

Secondary structure (DSSP, 8-state):
---SS--S-------PPPHHHHHHHHHHHHHHHH-GGGPPPHHHHHHHHHHHHHTTSS-GGGPPPP-----

pLDDT: mean 78.89, std 16.89, range [39.84, 95.44]

Organism: NCBI:txid1433469

Radius of gyration: 16.7 Å; chains: 1; bounding box: 51×36×31 Å